Protein AF-A0A368FVT2-F1 (afdb_monomer_lite)

Structure (mmCIF, N/CA/C/O backbone):
data_AF-A0A368FVT2-F1
#
_entry.id   AF-A0A368FVT2-F1
#
loop_
_atom_site.group_PDB
_atom_site.id
_atom_site.type_symbol
_atom_site.label_atom_id
_atom_site.label_alt_id
_atom_site.label_comp_id
_atom_site.label_asym_id
_atom_site.label_entity_id
_atom_site.label_seq_id
_atom_site.pdbx_PDB_ins_code
_atom_site.Cartn_x
_atom_site.Cartn_y
_atom_site.Cartn_z
_atom_site.occupancy
_atom_site.B_iso_or_equiv
_atom_site.auth_seq_id
_atom_site.auth_comp_id
_atom_site.auth_asym_id
_atom_site.auth_atom_id
_atom_site.pdbx_PDB_model_num
ATOM 1 N N . MET A 1 1 ? -1.737 38.822 -9.258 1.00 56.78 1 MET A N 1
ATOM 2 C CA . MET A 1 1 ? -0.993 37.542 -9.355 1.00 56.78 1 MET A CA 1
ATOM 3 C C . MET A 1 1 ? -1.998 36.409 -9.522 1.00 56.78 1 MET A C 1
ATOM 5 O O . MET A 1 1 ? -2.875 36.294 -8.681 1.00 56.78 1 MET A O 1
ATOM 9 N N . ALA A 1 2 ? -1.895 35.609 -10.587 1.00 68.38 2 ALA A N 1
ATOM 10 C CA . ALA A 1 2 ? -2.779 34.458 -10.813 1.00 68.38 2 ALA A CA 1
ATOM 11 C C . ALA A 1 2 ? -2.587 33.369 -9.737 1.00 68.38 2 ALA A C 1
ATOM 13 O O . ALA A 1 2 ? -1.460 33.171 -9.255 1.00 68.38 2 ALA A O 1
ATOM 14 N N . ARG A 1 3 ? -3.665 32.660 -9.368 1.00 77.19 3 ARG A N 1
ATOM 15 C CA . ARG A 1 3 ? -3.624 31.561 -8.379 1.00 77.19 3 ARG A CA 1
ATOM 16 C C . ARG A 1 3 ? -2.752 30.409 -8.901 1.00 77.19 3 ARG A C 1
ATOM 18 O O . ARG A 1 3 ? -2.628 30.205 -10.105 1.00 77.19 3 ARG A O 1
ATOM 25 N N . ASN A 1 4 ? -2.152 29.622 -8.002 1.00 80.19 4 ASN A N 1
ATOM 26 C CA . ASN A 1 4 ? -1.239 28.524 -8.376 1.00 80.19 4 ASN A CA 1
ATOM 27 C C . ASN A 1 4 ? -1.881 27.520 -9.361 1.00 80.19 4 ASN A C 1
ATOM 29 O O . ASN A 1 4 ? -1.232 27.054 -10.295 1.00 80.19 4 ASN A O 1
ATOM 33 N N . ALA A 1 5 ? -3.185 27.265 -9.211 1.00 78.12 5 ALA A N 1
ATOM 34 C CA . ALA A 1 5 ? -3.957 26.428 -10.128 1.00 78.12 5 ALA A CA 1
ATOM 35 C C . ALA A 1 5 ? -4.007 26.992 -11.563 1.00 78.12 5 ALA A C 1
ATOM 37 O O . ALA A 1 5 ? -3.858 26.243 -12.523 1.00 78.12 5 ALA A O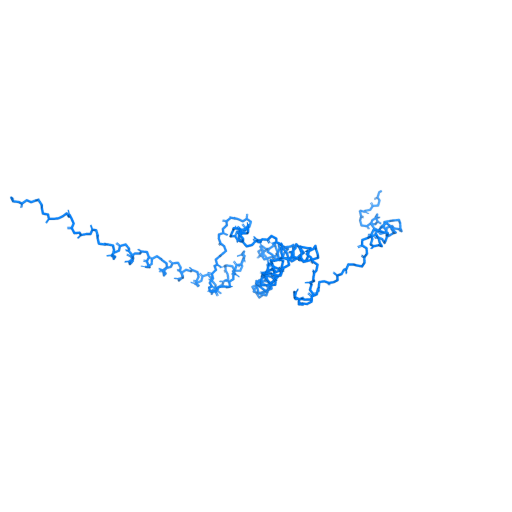 1
ATOM 38 N N . GLU A 1 6 ? -4.139 28.311 -11.724 1.00 78.44 6 GLU A N 1
ATOM 39 C CA . GLU A 1 6 ? -4.174 28.969 -13.037 1.00 78.44 6 GLU A CA 1
ATOM 40 C C . GLU A 1 6 ? -2.794 28.954 -13.700 1.00 78.44 6 GLU A C 1
ATOM 42 O O . GLU A 1 6 ? -2.675 28.644 -14.884 1.00 78.44 6 GLU A O 1
ATOM 47 N N . LYS A 1 7 ? -1.726 29.185 -12.920 1.00 81.81 7 LYS A N 1
ATOM 48 C CA . LYS A 1 7 ? -0.338 29.062 -13.399 1.00 81.81 7 LYS A CA 1
ATOM 49 C C . LYS A 1 7 ? -0.040 27.646 -13.904 1.00 81.81 7 LYS A C 1
ATOM 51 O O . LYS A 1 7 ? 0.605 27.488 -14.941 1.00 81.81 7 LYS A O 1
ATOM 56 N N . ALA A 1 8 ? -0.567 26.631 -13.220 1.00 76.31 8 ALA A N 1
ATOM 57 C CA . ALA A 1 8 ? -0.446 25.227 -13.603 1.00 76.31 8 ALA A CA 1
ATOM 58 C C . ALA A 1 8 ? -1.259 24.841 -14.858 1.00 76.31 8 ALA A C 1
ATOM 60 O O . ALA A 1 8 ? -0.973 23.804 -15.456 1.00 76.31 8 ALA A O 1
ATOM 61 N N . MET A 1 9 ? -2.241 25.655 -15.266 1.00 77.75 9 MET A N 1
ATOM 62 C CA . MET A 1 9 ? -3.045 25.455 -16.482 1.00 77.75 9 MET A CA 1
ATOM 63 C C . MET A 1 9 ? -2.569 26.280 -17.683 1.00 77.75 9 MET A C 1
ATOM 65 O O . MET A 1 9 ? -3.147 26.190 -18.766 1.00 77.75 9 MET A O 1
ATOM 69 N N . THR A 1 10 ? -1.501 27.065 -17.539 1.00 89.44 10 THR A N 1
ATOM 70 C CA . THR A 1 10 ? -0.925 27.803 -18.669 1.00 89.44 10 THR A CA 1
ATOM 71 C C . THR A 1 10 ? -0.446 26.856 -19.774 1.00 89.44 10 THR A C 1
ATOM 73 O O . THR A 1 10 ? -0.038 25.720 -19.518 1.00 89.44 10 THR A O 1
ATOM 76 N N . ALA A 1 11 ? -0.484 27.321 -21.027 1.00 87.25 11 ALA A N 1
ATOM 77 C CA . ALA A 1 11 ? -0.017 26.547 -22.182 1.00 87.25 11 ALA A CA 1
ATOM 78 C C . ALA A 1 11 ? 1.434 26.064 -22.005 1.00 87.25 11 ALA A C 1
ATOM 80 O O . ALA A 1 11 ? 1.743 24.913 -22.294 1.00 87.25 11 ALA A O 1
ATOM 81 N N . LEU A 1 12 ? 2.292 26.908 -21.427 1.00 85.75 12 LEU A N 1
ATOM 82 C CA . LEU A 1 12 ? 3.691 26.592 -21.157 1.00 85.75 12 LEU A CA 1
ATOM 83 C C . LEU A 1 12 ? 3.859 25.520 -20.066 1.00 85.75 12 LEU A C 1
ATOM 85 O O . LEU A 1 12 ? 4.684 24.622 -20.218 1.00 85.75 12 LEU A O 1
ATOM 89 N N . ALA A 1 13 ? 3.061 25.561 -18.993 1.00 86.19 13 ALA A N 1
ATOM 90 C CA . ALA A 1 13 ? 3.077 24.515 -17.967 1.00 86.19 13 ALA A CA 1
ATOM 91 C C . ALA A 1 13 ? 2.591 23.164 -18.518 1.00 86.19 13 ALA A C 1
ATOM 93 O O . ALA A 1 13 ? 3.177 22.128 -18.207 1.00 86.19 13 ALA A O 1
ATOM 94 N N . ARG A 1 14 ? 1.558 23.176 -19.372 1.00 85.75 14 ARG A N 1
ATOM 95 C CA . ARG A 1 14 ? 1.081 21.975 -20.072 1.00 85.75 14 ARG A CA 1
ATOM 96 C C . ARG A 1 14 ? 2.138 21.419 -21.026 1.00 85.75 14 ARG A C 1
ATOM 98 O O . ARG A 1 14 ? 2.402 20.227 -20.976 1.00 85.75 14 ARG A O 1
ATOM 105 N N . TRP A 1 15 ? 2.792 22.273 -21.812 1.00 86.81 15 TRP A N 1
ATOM 106 C CA . TRP A 1 15 ? 3.855 21.868 -22.735 1.00 86.81 15 TRP A CA 1
ATOM 107 C C . TRP A 1 15 ? 5.065 21.256 -22.017 1.00 86.81 15 TRP A C 1
ATOM 109 O O . TRP A 1 15 ? 5.550 20.209 -22.433 1.00 86.81 15 TRP A O 1
ATOM 119 N N . ARG A 1 16 ? 5.507 21.844 -20.894 1.00 86.19 16 ARG A N 1
ATOM 120 C CA . ARG A 1 16 ? 6.589 21.266 -20.075 1.00 86.19 16 ARG A CA 1
ATOM 121 C C . ARG A 1 16 ? 6.241 19.876 -19.544 1.00 86.19 16 ARG A C 1
ATOM 123 O O . ARG A 1 16 ? 7.078 18.989 -19.627 1.00 86.19 16 ARG A O 1
ATOM 130 N N . ARG A 1 17 ? 5.014 19.670 -19.046 1.00 82.56 17 ARG A N 1
ATOM 131 C CA . ARG A 1 17 ? 4.555 18.339 -18.605 1.00 82.56 17 ARG A CA 1
ATOM 132 C C . ARG A 1 17 ? 4.561 17.332 -19.749 1.00 82.56 17 ARG A C 1
ATOM 134 O O . ARG A 1 17 ? 5.044 16.228 -19.563 1.00 82.56 17 ARG A O 1
ATOM 141 N N . LEU A 1 18 ? 4.078 17.741 -20.920 1.00 83.00 18 LEU A N 1
ATOM 142 C CA . LEU A 1 18 ? 4.038 16.900 -22.116 1.00 83.00 18 LEU A CA 1
ATOM 143 C C . LEU A 1 18 ? 5.452 16.494 -22.563 1.00 83.00 18 LEU A C 1
ATOM 145 O O . LEU A 1 18 ? 5.674 15.336 -22.894 1.00 83.00 18 LEU A O 1
ATOM 149 N N . LYS A 1 19 ? 6.422 17.416 -22.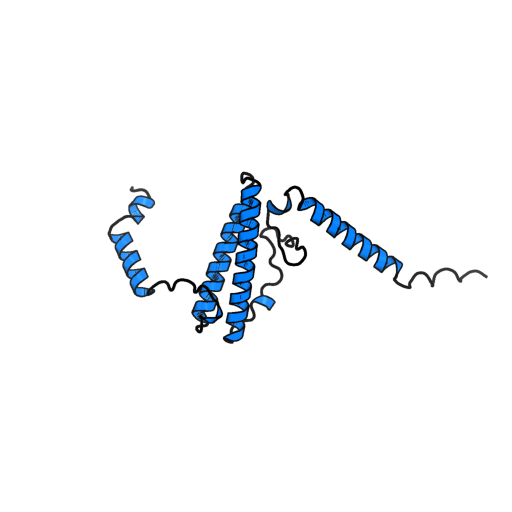494 1.00 83.00 19 LYS A N 1
ATOM 150 C CA . LYS A 1 19 ? 7.840 17.123 -22.757 1.00 83.00 19 LYS A CA 1
ATOM 151 C C . LYS A 1 19 ? 8.468 16.202 -21.714 1.00 83.00 19 LYS A C 1
ATOM 153 O O . LYS A 1 19 ? 9.176 15.277 -22.085 1.00 83.00 19 LYS A O 1
ATOM 158 N N . GLU A 1 20 ? 8.185 16.417 -20.430 1.00 80.50 20 GLU A N 1
ATOM 159 C CA . GLU A 1 20 ? 8.644 15.511 -19.370 1.00 80.50 20 GLU A CA 1
ATOM 160 C C . GLU A 1 20 ? 8.039 14.106 -19.496 1.00 80.50 20 GLU A C 1
ATOM 162 O O . GLU A 1 20 ? 8.695 13.125 -19.157 1.00 80.50 20 GLU A O 1
ATOM 167 N N . GLU A 1 21 ? 6.785 13.994 -19.936 1.00 75.81 21 GLU A N 1
ATOM 168 C CA . GLU A 1 21 ? 6.126 12.710 -20.197 1.00 75.81 21 GLU A CA 1
ATOM 169 C C . GLU A 1 21 ? 6.718 12.014 -21.427 1.00 75.81 21 GLU A C 1
ATOM 171 O O . GLU A 1 21 ? 6.933 10.806 -21.394 1.00 75.81 21 GLU A O 1
ATOM 176 N N . GLU A 1 22 ? 7.041 12.770 -22.478 1.00 75.50 22 GLU A N 1
ATOM 177 C CA . GLU A 1 22 ? 7.730 12.261 -23.667 1.00 75.50 22 GLU A CA 1
ATOM 178 C C . GLU A 1 22 ? 9.133 11.732 -23.322 1.00 75.50 22 GLU A C 1
ATOM 180 O O . GLU A 1 22 ? 9.504 10.642 -23.750 1.00 75.50 22 GLU A O 1
ATOM 185 N N . GLU A 1 23 ? 9.884 12.452 -22.482 1.00 71.69 23 GLU A N 1
ATOM 186 C CA . GLU A 1 23 ? 11.229 12.062 -22.038 1.00 71.69 23 GLU A CA 1
ATOM 187 C C . GLU A 1 23 ? 11.214 10.865 -21.070 1.00 71.69 23 GLU A C 1
ATOM 189 O O . GLU A 1 23 ? 12.082 9.995 -21.133 1.00 71.69 23 GLU A O 1
ATOM 194 N N . LYS A 1 24 ? 10.205 10.775 -20.193 1.00 64.94 24 LYS A N 1
ATOM 195 C CA . LYS A 1 24 ? 10.020 9.627 -19.283 1.00 64.94 24 LYS A CA 1
ATOM 196 C C . LYS A 1 24 ? 9.495 8.373 -19.990 1.00 64.94 24 LYS A C 1
ATOM 198 O O . LYS A 1 24 ? 9.537 7.296 -19.394 1.00 64.94 24 LYS A O 1
ATOM 203 N N . GLY A 1 25 ? 9.012 8.500 -21.226 1.00 61.50 25 GLY A N 1
ATOM 204 C CA . GLY A 1 25 ? 8.339 7.431 -21.954 1.00 61.50 25 GLY A CA 1
ATOM 205 C C . GLY A 1 25 ? 6.948 7.103 -21.387 1.00 61.50 25 GLY A C 1
ATOM 206 O O . GLY A 1 25 ? 6.525 7.655 -20.365 1.00 61.50 25 GLY A O 1
ATOM 207 N N . PRO A 1 26 ? 6.196 6.191 -22.035 1.00 63.06 26 PRO A N 1
ATOM 208 C CA . PRO A 1 26 ? 4.878 5.801 -21.557 1.00 63.06 26 PRO A CA 1
ATOM 209 C C . PRO A 1 26 ? 4.992 5.269 -20.127 1.00 63.06 26 PRO A C 1
ATOM 211 O O . PRO A 1 26 ? 5.758 4.344 -19.854 1.00 63.06 26 PRO A O 1
ATOM 214 N N . ILE A 1 27 ? 4.216 5.844 -19.200 1.00 61.12 27 ILE A N 1
ATOM 215 C CA . ILE A 1 27 ? 4.065 5.291 -17.853 1.00 61.12 27 ILE A CA 1
ATOM 216 C C . ILE A 1 27 ? 3.494 3.886 -18.020 1.00 61.12 27 ILE A C 1
ATOM 218 O O . ILE A 1 27 ? 2.292 3.709 -18.214 1.00 61.12 27 ILE A O 1
ATOM 222 N N . ALA A 1 28 ? 4.376 2.887 -17.975 1.00 65.00 28 ALA A N 1
ATOM 223 C CA . ALA A 1 28 ? 3.981 1.495 -18.014 1.00 65.00 28 ALA A CA 1
ATOM 224 C C . ALA A 1 28 ? 2.998 1.270 -16.865 1.00 65.00 28 ALA A C 1
ATOM 226 O O . ALA A 1 28 ? 3.337 1.417 -15.686 1.00 65.00 28 ALA A O 1
ATOM 227 N N . LYS A 1 29 ? 1.742 0.994 -17.220 1.00 71.25 29 LYS A N 1
ATOM 228 C CA . LYS A 1 29 ? 0.714 0.648 -16.246 1.00 71.25 29 LYS A CA 1
ATOM 229 C C . LYS A 1 29 ? 1.191 -0.595 -15.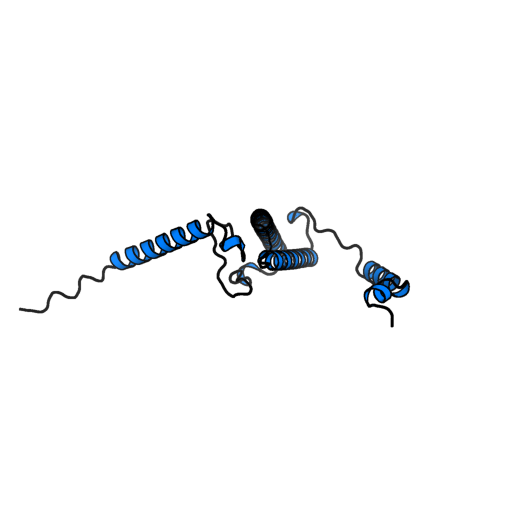506 1.00 71.25 29 LYS A C 1
ATOM 231 O O . LYS A 1 29 ? 1.665 -1.537 -16.139 1.00 71.25 29 LYS A O 1
ATOM 236 N N . ARG A 1 30 ? 1.048 -0.600 -14.177 1.00 77.75 30 ARG A N 1
ATOM 237 C CA . ARG A 1 30 ? 1.375 -1.769 -13.357 1.00 77.75 30 ARG A CA 1
ATOM 238 C C . ARG A 1 30 ? 0.671 -3.007 -13.936 1.00 77.75 30 ARG A C 1
ATOM 240 O O . ARG A 1 30 ? -0.560 -2.973 -14.046 1.00 77.75 30 ARG A O 1
ATOM 247 N N . PRO A 1 31 ? 1.413 -4.070 -14.296 1.00 81.19 31 PRO A N 1
ATOM 248 C CA . PRO A 1 31 ? 0.819 -5.338 -14.697 1.00 81.19 31 PRO A CA 1
ATOM 249 C C . PRO A 1 31 ? -0.099 -5.880 -13.598 1.00 81.19 31 PRO A C 1
ATOM 251 O O . PRO A 1 31 ? 0.139 -5.634 -12.413 1.00 81.19 31 PRO A O 1
ATOM 254 N N . HIS A 1 32 ? -1.153 -6.601 -13.983 1.00 78.19 32 HIS A N 1
ATOM 255 C CA . HIS A 1 32 ? -2.053 -7.222 -13.007 1.00 78.19 32 HIS A CA 1
ATOM 256 C C . HIS A 1 32 ? -1.320 -8.292 -12.188 1.00 78.19 32 HIS A C 1
ATOM 258 O O . HIS A 1 32 ? -1.411 -8.297 -10.961 1.00 78.19 32 HIS A O 1
ATOM 264 N N . ASP A 1 33 ? -0.518 -9.107 -12.876 1.00 84.12 33 ASP A N 1
ATOM 265 C CA . ASP A 1 33 ? 0.268 -10.183 -12.284 1.00 84.12 33 ASP A CA 1
ATOM 266 C C . ASP A 1 33 ? 1.743 -9.804 -12.167 1.00 84.12 33 ASP A C 1
ATOM 268 O O . ASP A 1 33 ? 2.345 -9.226 -13.076 1.00 84.12 33 ASP A O 1
ATOM 272 N N . THR A 1 34 ? 2.352 -10.178 -11.044 1.00 86.00 34 THR A N 1
ATOM 273 C CA . THR A 1 34 ? 3.765 -9.895 -10.758 1.00 86.00 34 THR A CA 1
ATOM 274 C C . THR A 1 34 ? 4.709 -10.681 -11.668 1.00 86.00 34 THR A C 1
ATOM 276 O O . THR A 1 34 ? 5.773 -10.178 -12.031 1.00 86.00 34 THR A O 1
ATOM 279 N N . SER A 1 35 ? 4.313 -11.886 -12.086 1.00 85.31 35 SER A N 1
ATOM 280 C CA . SER A 1 35 ? 5.117 -12.791 -12.918 1.00 85.31 35 SER A CA 1
ATOM 281 C C . SER A 1 35 ? 5.428 -12.237 -14.310 1.00 85.31 35 SER A C 1
ATOM 283 O O . SER A 1 35 ? 6.449 -12.602 -14.888 1.00 85.31 35 SER A O 1
ATOM 285 N N . LEU A 1 36 ? 4.592 -11.330 -14.826 1.00 86.44 36 LEU A N 1
ATOM 286 C CA . LEU A 1 36 ? 4.773 -10.691 -16.135 1.00 86.44 36 LEU A CA 1
ATOM 287 C C . LEU A 1 36 ? 5.913 -9.660 -16.146 1.00 86.44 36 LEU A C 1
ATOM 289 O O . LEU A 1 36 ? 6.345 -9.218 -17.207 1.00 86.44 36 LEU A O 1
ATOM 293 N N . CYS A 1 37 ? 6.396 -9.243 -14.974 1.00 85.62 37 CYS A N 1
ATOM 294 C CA . CYS A 1 37 ? 7.505 -8.308 -14.878 1.00 85.62 37 CYS A CA 1
ATOM 295 C C . CYS A 1 37 ? 8.837 -9.065 -14.864 1.00 85.62 37 CYS A C 1
ATOM 297 O O . CYS A 1 37 ? 9.083 -9.883 -13.974 1.00 85.62 37 CYS A O 1
ATOM 299 N N . HIS A 1 38 ? 9.703 -8.775 -15.834 1.00 85.62 38 HIS A N 1
ATOM 300 C CA . HIS A 1 38 ? 11.050 -9.353 -15.940 1.00 85.62 38 HIS A CA 1
ATOM 301 C C . HIS A 1 38 ? 12.163 -8.347 -15.618 1.00 85.62 38 HIS A C 1
ATOM 303 O O . HIS A 1 38 ? 13.315 -8.739 -15.466 1.00 85.62 38 HIS A O 1
ATOM 309 N N . ASN A 1 39 ? 11.826 -7.061 -15.494 1.00 89.38 39 ASN A N 1
ATOM 310 C CA . ASN A 1 39 ? 12.780 -6.003 -15.192 1.00 89.38 39 ASN A CA 1
ATOM 311 C C . ASN A 1 39 ? 12.780 -5.680 -13.691 1.00 89.38 39 ASN A C 1
ATOM 313 O O . ASN A 1 39 ? 11.738 -5.379 -13.102 1.00 89.38 39 ASN A O 1
ATOM 317 N N . LEU A 1 40 ? 13.965 -5.695 -13.079 1.00 89.06 40 LEU A N 1
ATOM 318 C CA . LEU A 1 40 ? 14.152 -5.376 -11.665 1.00 89.06 40 LEU A CA 1
ATOM 319 C C . LEU A 1 40 ? 13.718 -3.935 -11.347 1.00 89.06 40 LEU A C 1
ATOM 321 O O . LEU A 1 40 ? 12.992 -3.704 -10.379 1.00 89.06 40 LEU A O 1
ATOM 325 N N . ALA A 1 41 ? 14.122 -2.972 -12.182 1.00 88.50 41 ALA A N 1
ATOM 326 C CA . ALA A 1 41 ? 13.871 -1.551 -11.941 1.00 88.50 41 ALA A CA 1
ATOM 327 C C . ALA A 1 41 ? 12.366 -1.224 -11.921 1.00 88.50 41 ALA A C 1
ATOM 329 O O . ALA A 1 41 ? 11.892 -0.456 -11.076 1.00 88.50 41 ALA A O 1
ATOM 330 N N . ASP A 1 42 ? 11.602 -1.862 -12.809 1.00 88.06 42 ASP A N 1
ATOM 331 C CA . ASP A 1 42 ? 10.149 -1.711 -12.871 1.00 88.06 42 ASP A CA 1
ATOM 332 C C . ASP A 1 42 ? 9.466 -2.378 -11.674 1.00 88.06 42 ASP A C 1
ATOM 334 O O . ASP A 1 42 ? 8.579 -1.783 -11.059 1.00 88.06 42 ASP A O 1
ATOM 338 N N . ALA A 1 43 ? 9.919 -3.569 -11.266 1.00 89.62 43 ALA A N 1
ATOM 339 C CA . ALA A 1 43 ? 9.397 -4.244 -10.079 1.00 89.62 43 ALA A CA 1
ATOM 340 C C . ALA A 1 43 ? 9.587 -3.398 -8.802 1.00 89.62 43 ALA A C 1
ATOM 342 O O . ALA A 1 43 ? 8.646 -3.220 -8.020 1.00 89.62 43 ALA A O 1
ATOM 343 N N . GLU A 1 44 ? 10.764 -2.794 -8.613 1.00 89.50 44 GLU A N 1
ATOM 344 C CA . GLU A 1 44 ? 11.029 -1.880 -7.494 1.00 89.50 44 GLU A CA 1
ATOM 345 C C . GLU A 1 44 ? 10.191 -0.596 -7.569 1.00 89.50 44 GLU A C 1
ATOM 347 O O . GLU A 1 44 ? 9.703 -0.091 -6.548 1.00 89.50 44 GLU A O 1
ATOM 352 N N . ARG A 1 45 ? 9.988 -0.054 -8.776 1.00 89.00 45 ARG A N 1
ATOM 353 C CA . ARG A 1 45 ? 9.094 1.086 -9.001 1.00 89.00 45 ARG A CA 1
ATOM 354 C C . ARG A 1 45 ? 7.662 0.751 -8.582 1.00 89.00 45 ARG A C 1
ATOM 356 O O . ARG A 1 45 ? 7.102 1.495 -7.773 1.00 89.00 45 ARG A O 1
ATOM 363 N N . PHE A 1 46 ? 7.094 -0.360 -9.049 1.00 89.94 46 PHE A N 1
ATOM 364 C CA . PHE A 1 46 ? 5.730 -0.767 -8.696 1.00 89.94 46 PHE A CA 1
ATOM 365 C C . PHE A 1 46 ? 5.578 -1.026 -7.197 1.00 89.94 46 PHE A C 1
ATOM 367 O O . PHE A 1 46 ? 4.592 -0.597 -6.594 1.00 89.94 46 PHE A O 1
ATOM 374 N N . ARG A 1 47 ? 6.586 -1.628 -6.558 1.00 90.62 47 ARG A N 1
ATOM 375 C CA . ARG A 1 47 ? 6.619 -1.809 -5.102 1.00 90.62 47 ARG A CA 1
ATOM 376 C C . ARG A 1 47 ? 6.567 -0.472 -4.353 1.00 90.62 47 ARG A C 1
ATOM 378 O O . ARG A 1 47 ? 5.818 -0.342 -3.383 1.00 90.62 47 ARG A O 1
ATOM 385 N N . ARG A 1 48 ? 7.312 0.545 -4.807 1.00 89.12 48 ARG A N 1
ATOM 386 C CA . ARG A 1 48 ? 7.267 1.904 -4.225 1.00 89.12 48 ARG A CA 1
ATOM 387 C C . ARG A 1 48 ? 5.919 2.587 -4.436 1.00 89.12 48 ARG A C 1
ATOM 389 O O . ARG A 1 48 ? 5.445 3.275 -3.536 1.00 89.12 48 ARG A O 1
ATOM 396 N N . GLU A 1 49 ? 5.303 2.421 -5.600 1.00 90.12 49 GLU A N 1
ATOM 397 C CA . GLU A 1 49 ? 3.971 2.967 -5.867 1.00 90.12 49 GLU A CA 1
ATOM 398 C C . GLU A 1 49 ? 2.911 2.342 -4.947 1.00 90.12 49 GLU A C 1
ATOM 400 O O . GLU A 1 49 ? 2.160 3.078 -4.309 1.00 90.12 49 GLU A O 1
ATOM 405 N N . ILE A 1 50 ? 2.924 1.014 -4.773 1.00 90.50 50 ILE A N 1
ATOM 406 C CA . ILE A 1 50 ? 2.036 0.315 -3.830 1.00 90.50 50 ILE A CA 1
ATOM 407 C C . ILE A 1 50 ? 2.236 0.829 -2.404 1.00 90.50 50 ILE A C 1
ATOM 409 O O . ILE A 1 50 ? 1.265 1.113 -1.708 1.00 90.50 50 ILE A O 1
ATOM 413 N N . ALA A 1 51 ? 3.486 0.995 -1.964 1.00 89.62 51 ALA A N 1
ATOM 414 C CA . ALA A 1 51 ? 3.774 1.520 -0.632 1.00 89.62 51 ALA A CA 1
ATOM 415 C C . ALA A 1 51 ? 3.203 2.938 -0.430 1.00 89.62 51 ALA A C 1
ATOM 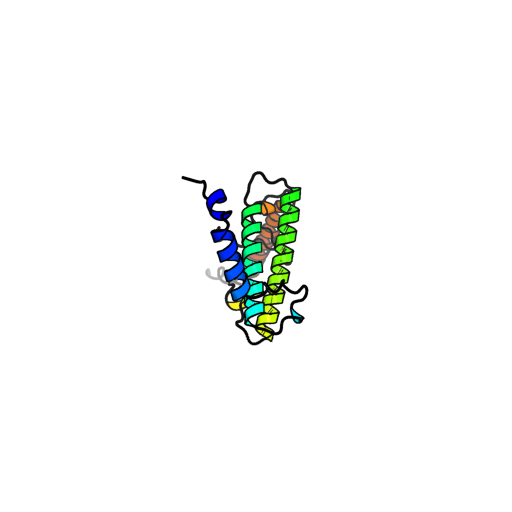417 O O . ALA A 1 51 ? 2.653 3.240 0.629 1.00 89.62 51 ALA A O 1
ATOM 418 N N . LYS A 1 52 ? 3.267 3.797 -1.458 1.00 90.12 52 LYS A N 1
ATOM 419 C CA . LYS A 1 52 ? 2.647 5.133 -1.428 1.00 90.12 52 LYS A CA 1
ATOM 420 C C . LYS A 1 52 ? 1.121 5.056 -1.368 1.00 90.12 52 LYS A C 1
ATOM 422 O O . LYS A 1 52 ? 0.507 5.838 -0.647 1.00 90.12 52 LYS A O 1
ATOM 427 N N . GLU A 1 53 ? 0.504 4.143 -2.115 1.00 90.75 53 GLU A N 1
ATOM 428 C CA . GLU A 1 53 ? -0.947 3.916 -2.074 1.00 90.75 53 GLU A CA 1
ATOM 429 C C . GLU A 1 53 ? -1.403 3.427 -0.691 1.00 90.75 53 GLU A C 1
ATOM 431 O O . GLU A 1 53 ? -2.367 3.964 -0.147 1.00 90.75 53 GLU A O 1
ATOM 436 N N . ILE A 1 54 ? -0.670 2.487 -0.082 1.00 90.00 54 ILE A N 1
ATOM 437 C CA . ILE A 1 54 ? -0.911 2.017 1.291 1.00 90.00 54 ILE A CA 1
ATOM 438 C C . ILE A 1 54 ? -0.829 3.190 2.274 1.00 90.00 54 ILE A C 1
ATOM 440 O O . ILE A 1 54 ? -1.766 3.412 3.036 1.00 90.00 54 ILE A O 1
ATOM 444 N N . ALA A 1 55 ? 0.240 3.991 2.219 1.00 89.12 55 ALA A N 1
ATOM 445 C CA . ALA A 1 55 ? 0.421 5.131 3.119 1.00 89.12 55 ALA A CA 1
ATOM 446 C C . ALA A 1 55 ? -0.720 6.161 3.014 1.00 89.12 55 ALA A C 1
ATOM 448 O O . ALA A 1 55 ? -1.154 6.706 4.029 1.00 89.12 55 ALA A O 1
ATOM 449 N N . LYS A 1 56 ? -1.241 6.403 1.801 1.00 91.12 56 LYS A N 1
ATOM 450 C CA . LYS A 1 56 ? -2.411 7.270 1.590 1.00 91.12 56 LYS A CA 1
ATOM 451 C C . LYS A 1 56 ? -3.667 6.693 2.243 1.00 91.12 56 LYS A C 1
ATOM 453 O O . LYS A 1 56 ? -4.387 7.434 2.899 1.00 91.12 56 LYS A O 1
ATOM 458 N N . LYS A 1 57 ? -3.924 5.390 2.094 1.00 90.31 57 LYS A N 1
ATOM 459 C CA . LYS A 1 57 ? -5.099 4.741 2.701 1.00 90.31 57 LYS A CA 1
ATOM 460 C C . LYS A 1 57 ? -5.013 4.683 4.225 1.00 90.31 57 LYS A C 1
ATOM 462 O O . LYS A 1 57 ? -6.013 4.939 4.881 1.00 90.31 57 LYS A O 1
ATOM 467 N N . ILE A 1 58 ? -3.827 4.446 4.786 1.00 87.75 58 ILE A N 1
ATOM 468 C CA . ILE A 1 58 ? -3.610 4.514 6.241 1.00 87.75 58 ILE A CA 1
ATOM 469 C C . ILE A 1 58 ? -3.955 5.914 6.762 1.00 87.75 58 ILE A C 1
ATOM 471 O O . ILE A 1 58 ? -4.714 6.039 7.718 1.00 87.75 58 ILE A O 1
ATOM 475 N N . ALA A 1 59 ? -3.476 6.966 6.090 1.00 88.75 59 ALA A N 1
ATOM 476 C CA . ALA A 1 59 ? -3.818 8.340 6.457 1.00 88.75 59 ALA A CA 1
ATOM 477 C C . ALA A 1 59 ? -5.329 8.625 6.347 1.00 88.75 59 ALA A C 1
ATOM 479 O O . ALA A 1 59 ? -5.858 9.423 7.112 1.00 88.75 59 ALA A O 1
ATOM 480 N N . LEU A 1 60 ? -6.038 7.965 5.422 1.00 89.25 60 LEU A N 1
ATOM 481 C CA . LEU A 1 60 ? -7.492 8.087 5.307 1.00 89.25 60 LEU A CA 1
ATOM 482 C C . LEU A 1 60 ? -8.239 7.417 6.468 1.00 89.25 60 LEU A C 1
ATOM 484 O O . LEU A 1 60 ? -9.204 8.002 6.956 1.00 89.25 60 LEU A O 1
ATOM 488 N N . ILE A 1 61 ? -7.796 6.237 6.919 1.00 87.88 61 ILE A N 1
ATOM 489 C CA . ILE A 1 61 ? -8.408 5.512 8.048 1.00 87.88 61 ILE A CA 1
ATOM 490 C C . ILE A 1 61 ? -8.224 6.257 9.374 1.00 87.88 61 ILE A C 1
ATOM 492 O O . ILE A 1 61 ? -9.077 6.167 10.249 1.00 87.88 61 ILE A O 1
ATOM 496 N N . GLN A 1 62 ? -7.137 7.014 9.529 1.00 83.81 62 GLN A N 1
ATOM 497 C CA . GLN A 1 62 ? -6.895 7.816 10.733 1.00 83.81 62 GLN A CA 1
ATOM 498 C C . GLN A 1 62 ? -7.880 8.991 10.904 1.00 83.81 62 GLN A C 1
ATOM 500 O O . GLN A 1 62 ? -7.886 9.619 11.959 1.00 83.81 62 GLN A O 1
ATOM 505 N N . ASN A 1 63 ? -8.719 9.304 9.908 1.00 85.50 63 ASN A N 1
ATOM 506 C CA . ASN A 1 63 ? -9.698 10.383 10.027 1.00 85.50 63 ASN A CA 1
ATOM 507 C C . ASN A 1 63 ? -10.890 9.953 10.908 1.00 85.50 63 ASN A C 1
ATOM 509 O O . ASN A 1 63 ? -11.623 9.042 10.523 1.00 85.50 63 ASN A O 1
ATOM 513 N N . PRO A 1 64 ? -11.167 10.644 12.031 1.00 73.94 64 PRO A N 1
ATOM 514 C CA . PRO A 1 64 ? -12.192 10.234 12.999 1.00 73.94 64 PRO A CA 1
ATOM 515 C C . PRO A 1 64 ? -13.636 10.420 12.505 1.00 73.94 64 PRO A C 1
ATOM 517 O O . PRO A 1 64 ? -14.564 9.894 13.105 1.00 73.94 64 PRO A O 1
ATOM 520 N N . GLY A 1 65 ? -13.845 11.175 11.421 1.00 82.56 65 GLY A N 1
ATOM 521 C CA . GLY A 1 65 ? -15.169 11.430 10.839 1.00 82.56 65 GLY A CA 1
ATOM 522 C C . GLY A 1 65 ? -15.610 10.410 9.786 1.00 82.56 65 GLY A C 1
ATOM 523 O O . GLY A 1 65 ? -16.604 10.638 9.098 1.00 82.56 65 GLY A O 1
ATOM 524 N N . LEU A 1 66 ? -14.854 9.329 9.589 1.00 85.00 66 LEU A N 1
ATOM 525 C CA . LEU A 1 66 ? -15.178 8.317 8.593 1.00 85.00 66 LEU A CA 1
ATOM 526 C C . LEU A 1 66 ? -16.176 7.301 9.169 1.00 85.00 66 LEU A C 1
ATOM 528 O O . LEU A 1 66 ? -15.985 6.792 10.268 1.00 85.00 66 LEU A O 1
ATOM 532 N N . GLY A 1 67 ? -17.245 6.996 8.431 1.00 88.44 67 GLY A N 1
ATOM 533 C CA . GLY A 1 67 ? -18.242 6.017 8.876 1.00 88.44 67 GLY A CA 1
ATOM 534 C C . GLY A 1 67 ? -17.668 4.599 8.995 1.00 88.44 67 GLY A C 1
ATOM 535 O O . GLY A 1 67 ? -16.777 4.218 8.234 1.00 88.44 67 GLY A O 1
ATOM 536 N N . GLU A 1 68 ? -18.225 3.796 9.904 1.00 87.12 68 GLU A N 1
ATOM 537 C CA . GLU A 1 68 ? -17.760 2.433 10.208 1.00 87.12 68 GLU A CA 1
ATOM 538 C C . GLU A 1 68 ? -17.623 1.541 8.963 1.00 87.12 68 GLU A C 1
ATOM 540 O O . GLU A 1 68 ? -16.576 0.927 8.757 1.00 87.12 68 GLU A O 1
ATOM 545 N N . PHE A 1 69 ? -18.642 1.505 8.097 1.00 89.44 69 PHE A N 1
ATOM 546 C CA . PHE A 1 69 ? -18.601 0.713 6.861 1.00 89.44 69 PHE A CA 1
ATOM 547 C C . PHE A 1 69 ? -17.406 1.088 5.982 1.00 89.44 69 PHE A C 1
ATOM 549 O O . PHE A 1 69 ? -16.697 0.224 5.475 1.00 89.44 69 PHE A O 1
ATOM 556 N N . LYS A 1 70 ? -17.119 2.390 5.873 1.00 90.56 70 LYS A N 1
ATOM 557 C CA . LYS A 1 70 ? -16.018 2.878 5.047 1.00 90.56 70 LYS A CA 1
ATOM 558 C C . LYS A 1 70 ? -14.657 2.517 5.635 1.00 90.56 70 LYS A C 1
ATOM 560 O O . LYS A 1 70 ? -13.722 2.250 4.883 1.00 90.56 70 LYS A O 1
ATOM 565 N N . ILE A 1 71 ? -14.543 2.499 6.962 1.00 90.44 71 ILE A N 1
ATOM 566 C CA . ILE A 1 71 ? -13.329 2.061 7.658 1.00 90.44 71 ILE A CA 1
ATOM 567 C C . ILE A 1 71 ? -13.062 0.575 7.378 1.00 90.44 71 ILE A C 1
ATOM 569 O O . ILE A 1 71 ? -11.917 0.217 7.105 1.00 90.44 71 ILE A O 1
ATOM 573 N N . ARG A 1 72 ? -14.101 -0.275 7.380 1.00 89.12 72 ARG A N 1
ATOM 574 C CA . ARG A 1 72 ? -13.981 -1.708 7.050 1.00 89.12 72 ARG A CA 1
ATOM 575 C C . ARG A 1 72 ? -13.488 -1.915 5.616 1.00 89.12 72 ARG A C 1
ATOM 577 O O . ARG A 1 72 ? -12.460 -2.563 5.429 1.00 89.12 72 ARG A O 1
ATOM 584 N N . ASP A 1 73 ? -14.125 -1.261 4.643 1.00 92.12 73 ASP A N 1
ATOM 585 C CA . ASP A 1 73 ? -13.720 -1.330 3.231 1.00 92.12 73 ASP A CA 1
ATOM 586 C C . ASP A 1 73 ? -12.261 -0.894 3.033 1.00 92.12 73 ASP A C 1
ATOM 588 O O . ASP A 1 73 ? -11.475 -1.562 2.360 1.00 92.12 73 ASP A O 1
ATOM 592 N N . LEU A 1 74 ? -11.865 0.227 3.647 1.00 92.00 74 LEU A N 1
ATOM 593 C CA . LEU A 1 74 ? -10.491 0.719 3.554 1.00 92.00 74 LEU A CA 1
ATOM 594 C C . LEU A 1 74 ? -9.491 -0.245 4.195 1.00 92.00 74 LEU A C 1
ATOM 596 O O . LEU A 1 74 ? -8.384 -0.404 3.678 1.00 92.00 74 LEU A O 1
ATOM 600 N N . ASN A 1 75 ? -9.855 -0.894 5.299 1.00 90.75 75 ASN A N 1
ATOM 601 C CA . ASN A 1 75 ? -8.998 -1.870 5.957 1.00 90.75 75 ASN A CA 1
ATOM 602 C C . ASN A 1 75 ? -8.807 -3.125 5.088 1.00 90.75 75 ASN A C 1
ATOM 604 O O . ASN A 1 75 ? -7.679 -3.603 4.938 1.00 90.75 75 ASN A O 1
ATOM 608 N N . ASP A 1 76 ? -9.869 -3.613 4.445 1.00 91.38 76 ASP A N 1
ATOM 609 C CA . ASP A 1 76 ? -9.798 -4.711 3.475 1.00 91.38 76 ASP A CA 1
ATOM 610 C C . ASP A 1 76 ? -8.935 -4.346 2.268 1.00 91.38 76 ASP A C 1
ATOM 612 O O . ASP A 1 76 ? -8.057 -5.109 1.848 1.00 91.38 76 ASP A O 1
ATOM 616 N N . GLU A 1 77 ? -9.121 -3.138 1.743 1.00 92.56 77 GLU A N 1
ATOM 617 C CA . GLU A 1 77 ? -8.309 -2.618 0.657 1.00 92.56 77 GLU A CA 1
ATOM 618 C C . GLU A 1 77 ? -6.824 -2.535 1.035 1.00 92.56 77 GLU A C 1
ATOM 620 O O . GLU A 1 77 ? -5.974 -2.913 0.227 1.00 92.56 77 GLU A O 1
ATOM 625 N N . ILE A 1 78 ? -6.482 -2.066 2.240 1.00 91.00 78 ILE A N 1
ATOM 626 C CA . ILE A 1 78 ? -5.087 -2.021 2.704 1.00 91.00 78 ILE A CA 1
ATOM 627 C C . ILE A 1 78 ? -4.514 -3.433 2.808 1.00 91.00 78 ILE A C 1
ATOM 629 O O . ILE A 1 78 ? -3.427 -3.682 2.283 1.00 91.00 78 ILE A O 1
ATOM 633 N N . ASN A 1 79 ? -5.241 -4.375 3.413 1.00 90.69 79 ASN A N 1
ATOM 634 C CA . ASN A 1 79 ? -4.796 -5.766 3.510 1.00 90.69 79 ASN A CA 1
ATOM 635 C C . ASN A 1 79 ? -4.570 -6.391 2.123 1.00 90.69 79 ASN A C 1
ATOM 637 O O . ASN A 1 79 ? -3.562 -7.070 1.906 1.00 90.69 79 ASN A O 1
ATOM 641 N N . LYS A 1 80 ? -5.443 -6.108 1.146 1.00 92.19 80 LYS A N 1
ATOM 642 C CA . LYS A 1 80 ? -5.254 -6.524 -0.252 1.00 92.19 80 LYS A CA 1
ATOM 643 C C . LYS A 1 80 ? -3.972 -5.935 -0.846 1.00 92.19 80 LYS A C 1
ATOM 645 O O . LYS A 1 80 ? -3.185 -6.668 -1.445 1.00 92.19 80 LYS A O 1
ATOM 650 N N . MET A 1 81 ? -3.720 -4.641 -0.648 1.00 90.75 81 MET A N 1
ATOM 651 C CA . MET A 1 81 ? -2.509 -3.982 -1.154 1.00 90.75 81 MET A CA 1
ATOM 652 C C . MET A 1 81 ? -1.231 -4.518 -0.499 1.00 90.75 81 MET A C 1
ATOM 654 O O . MET A 1 81 ? -0.219 -4.657 -1.182 1.00 90.75 81 MET A O 1
ATOM 658 N N . ILE A 1 82 ? -1.267 -4.871 0.789 1.00 89.19 82 ILE A N 1
ATOM 659 C CA . ILE A 1 82 ? -0.133 -5.492 1.493 1.00 89.19 82 ILE A CA 1
ATOM 660 C C . ILE A 1 82 ? 0.193 -6.865 0.899 1.00 89.19 82 ILE A C 1
ATOM 662 O O . ILE A 1 82 ? 1.364 -7.166 0.665 1.00 89.19 82 ILE A O 1
ATOM 666 N N . ARG A 1 83 ? -0.819 -7.680 0.579 1.00 89.38 83 ARG A N 1
ATOM 667 C CA . ARG A 1 83 ? -0.605 -8.970 -0.102 1.00 89.38 83 ARG A CA 1
ATOM 668 C C . ARG A 1 83 ? 0.033 -8.783 -1.478 1.00 89.38 83 ARG A C 1
ATOM 670 O O . ARG A 1 83 ? 0.987 -9.480 -1.812 1.00 89.38 83 ARG A O 1
ATOM 677 N N . ILE A 1 84 ? -0.439 -7.800 -2.246 1.00 90.75 84 ILE A N 1
ATOM 678 C CA . ILE A 1 84 ? 0.140 -7.470 -3.555 1.00 90.75 84 ILE A CA 1
ATOM 679 C C . ILE A 1 84 ? 1.586 -6.971 -3.393 1.00 90.75 84 ILE A C 1
ATOM 681 O O . ILE A 1 84 ? 2.471 -7.433 -4.109 1.00 90.75 84 ILE A O 1
ATOM 685 N N . LYS A 1 85 ? 1.870 -6.093 -2.418 1.00 90.44 85 LYS A N 1
ATOM 686 C CA . LYS A 1 85 ? 3.237 -5.647 -2.079 1.00 90.44 85 LYS A CA 1
ATOM 687 C C . LYS A 1 85 ? 4.151 -6.833 -1.787 1.00 90.44 85 LYS A C 1
ATOM 689 O O . LYS A 1 85 ? 5.254 -6.883 -2.319 1.00 90.44 85 LYS A O 1
ATOM 694 N N . TYR A 1 86 ? 3.684 -7.792 -0.992 1.00 89.50 86 TYR A N 1
ATOM 695 C CA . TYR A 1 86 ? 4.444 -8.998 -0.681 1.00 89.50 86 TYR A CA 1
ATOM 696 C C . TYR A 1 86 ? 4.739 -9.845 -1.929 1.00 89.50 86 TYR A C 1
ATOM 698 O O . TYR A 1 86 ? 5.858 -10.337 -2.082 1.00 89.50 86 TYR A O 1
ATOM 706 N N . ALA A 1 87 ? 3.7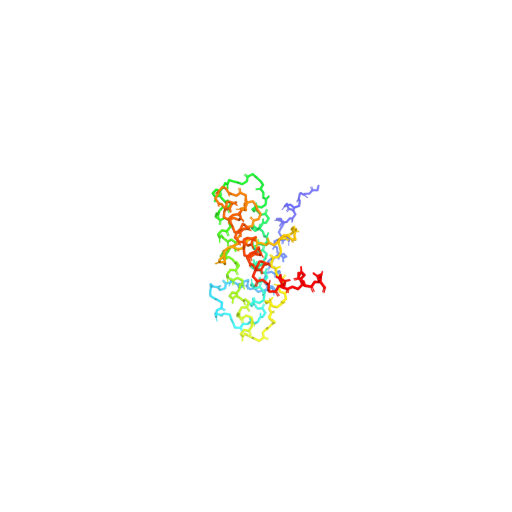76 -9.978 -2.846 1.00 90.81 87 ALA A N 1
ATOM 707 C CA . ALA A 1 87 ? 3.984 -10.665 -4.121 1.00 90.81 87 ALA A CA 1
ATOM 708 C C . ALA A 1 87 ? 5.038 -9.957 -4.992 1.00 90.81 87 ALA A C 1
ATOM 710 O O . ALA A 1 87 ? 5.899 -10.612 -5.577 1.00 90.81 87 ALA A O 1
ATOM 711 N N . TRP A 1 88 ? 5.042 -8.621 -5.026 1.00 91.12 88 TRP A N 1
ATOM 712 C CA . TRP A 1 88 ? 6.102 -7.857 -5.695 1.00 91.12 88 TRP A CA 1
ATOM 713 C C . TRP A 1 88 ? 7.461 -8.024 -5.008 1.00 91.12 88 TRP A C 1
ATOM 715 O O . TRP A 1 88 ? 8.476 -8.140 -5.683 1.00 91.12 88 TRP A O 1
ATOM 725 N N . GLU A 1 89 ? 7.500 -8.099 -3.678 1.00 90.56 89 GLU A N 1
ATOM 726 C CA . GLU A 1 89 ? 8.734 -8.357 -2.927 1.00 90.56 89 GLU A CA 1
ATOM 727 C C . GLU A 1 89 ? 9.261 -9.794 -3.137 1.00 90.56 89 GLU A C 1
ATOM 729 O O . GLU A 1 89 ? 10.475 -9.982 -3.159 1.00 90.56 89 GLU A O 1
ATOM 734 N N . MET A 1 90 ? 8.392 -10.805 -3.334 1.00 90.50 90 MET A N 1
ATOM 735 C CA . MET A 1 90 ? 8.809 -12.137 -3.828 1.00 90.50 90 MET A CA 1
ATOM 736 C C . MET A 1 90 ? 9.440 -12.005 -5.216 1.00 90.50 90 MET A C 1
ATOM 738 O O . MET A 1 90 ? 10.529 -12.519 -5.444 1.00 90.50 90 MET A O 1
ATOM 742 N N . ARG A 1 91 ? 8.769 -11.292 -6.127 1.00 90.69 91 ARG A N 1
ATOM 743 C CA . ARG A 1 91 ? 9.217 -11.175 -7.515 1.00 90.69 91 ARG A CA 1
ATOM 744 C C . ARG A 1 91 ? 10.571 -10.483 -7.634 1.00 90.69 91 ARG A C 1
ATOM 746 O O . ARG A 1 91 ? 11.423 -10.936 -8.385 1.00 90.69 91 ARG A O 1
ATOM 753 N N . ILE A 1 92 ? 10.794 -9.419 -6.865 1.00 91.44 92 ILE A N 1
ATOM 754 C CA . ILE A 1 92 ? 12.091 -8.732 -6.810 1.00 91.44 92 ILE A CA 1
ATOM 755 C C . ILE A 1 92 ? 13.188 -9.702 -6.361 1.00 91.44 92 ILE A C 1
ATOM 757 O O . ILE A 1 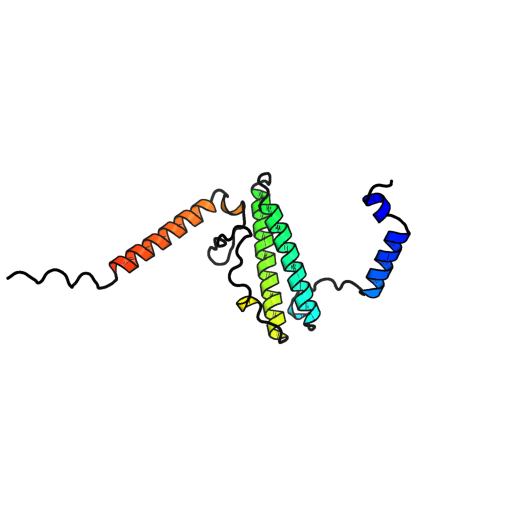92 ? 14.258 -9.723 -6.961 1.00 91.44 92 ILE A O 1
ATOM 761 N N . LYS A 1 93 ? 12.911 -10.543 -5.358 1.00 90.94 93 LYS A N 1
ATOM 762 C CA . LYS A 1 93 ? 13.850 -11.573 -4.908 1.00 90.94 93 LYS A CA 1
ATOM 763 C C . LYS A 1 93 ? 14.155 -12.597 -6.006 1.00 90.94 93 LYS A C 1
ATOM 765 O O . LYS A 1 93 ? 15.316 -12.932 -6.208 1.00 90.94 93 LYS A O 1
ATOM 770 N N . GLU A 1 94 ? 13.136 -13.088 -6.711 1.00 91.12 94 GLU A N 1
ATOM 771 C CA . GLU A 1 94 ? 13.305 -14.034 -7.828 1.00 91.12 94 GLU A CA 1
ATOM 772 C C . GLU A 1 94 ? 14.171 -13.461 -8.955 1.00 91.12 94 GLU A C 1
ATOM 774 O O . GLU A 1 94 ? 14.944 -14.190 -9.567 1.00 91.12 94 GLU A O 1
ATOM 779 N N . LEU A 1 95 ? 14.071 -12.153 -9.202 1.00 90.62 95 LEU A N 1
ATOM 780 C CA . LEU A 1 95 ? 14.880 -11.435 -10.189 1.00 90.62 95 LEU A CA 1
ATOM 781 C C . LEU A 1 95 ? 16.307 -11.111 -9.696 1.00 90.62 95 LEU A C 1
ATOM 783 O O . LEU A 1 95 ? 17.046 -10.424 -10.397 1.00 90.62 95 LEU A O 1
ATOM 787 N N . GLY A 1 96 ? 16.708 -11.584 -8.509 1.00 89.88 96 GLY A N 1
ATOM 788 C CA . GLY A 1 96 ? 18.040 -11.349 -7.934 1.00 89.88 96 GLY A CA 1
ATOM 789 C C . GLY A 1 96 ? 18.184 -10.025 -7.175 1.00 89.88 96 GLY A C 1
ATOM 790 O O . GLY A 1 96 ? 19.299 -9.585 -6.904 1.00 89.88 96 GLY A O 1
ATOM 791 N N . GLY A 1 97 ? 17.069 -9.375 -6.842 1.00 88.62 97 GLY A N 1
ATOM 792 C CA . GLY A 1 97 ? 17.035 -8.129 -6.086 1.00 88.62 97 GLY A CA 1
ATOM 793 C C . GLY A 1 97 ? 17.191 -8.291 -4.575 1.00 88.62 97 GLY A C 1
ATOM 794 O O . GLY A 1 97 ? 17.345 -9.382 -4.026 1.00 88.62 97 GLY A O 1
ATOM 795 N N . MET A 1 98 ? 17.106 -7.160 -3.876 1.00 85.00 98 MET A N 1
ATOM 796 C CA . MET A 1 98 ? 17.241 -7.092 -2.422 1.00 85.00 98 MET A CA 1
ATOM 797 C C . MET A 1 98 ? 16.053 -7.739 -1.686 1.00 85.00 98 MET A C 1
ATOM 799 O O . MET A 1 98 ? 14.885 -7.499 -1.999 1.00 85.00 98 MET A O 1
ATOM 803 N N . ASP A 1 99 ? 16.353 -8.499 -0.627 1.00 84.69 99 ASP A N 1
ATOM 804 C CA . ASP A 1 99 ? 15.360 -9.093 0.276 1.00 84.69 99 ASP A CA 1
ATOM 805 C C . ASP A 1 99 ? 14.705 -8.020 1.173 1.00 84.69 99 ASP A C 1
ATOM 807 O O . ASP A 1 99 ? 15.067 -7.833 2.339 1.00 84.69 99 ASP A O 1
ATOM 811 N N . TYR A 1 100 ? 13.674 -7.341 0.665 1.00 79.94 100 TYR A N 1
ATOM 812 C CA . TYR A 1 100 ? 12.956 -6.302 1.420 1.00 79.94 100 TYR A CA 1
ATOM 813 C C . TYR A 1 100 ? 12.284 -6.794 2.709 1.00 79.94 100 TYR A C 1
ATOM 815 O O . TYR A 1 100 ? 12.044 -5.990 3.603 1.00 79.94 100 TYR A O 1
ATOM 823 N N . ARG A 1 101 ? 12.047 -8.101 2.857 1.00 75.00 101 ARG A N 1
ATOM 824 C CA . ARG A 1 101 ? 11.455 -8.706 4.068 1.00 75.00 101 ARG A CA 1
ATOM 825 C C . ARG A 1 101 ? 12.351 -8.611 5.288 1.00 75.00 101 ARG A C 1
ATOM 827 O O . ARG A 1 101 ? 11.855 -8.490 6.400 1.00 75.00 101 ARG A O 1
ATOM 834 N N . LYS A 1 102 ? 13.665 -8.725 5.073 1.00 71.94 102 LYS A N 1
ATOM 835 C CA . LYS A 1 102 ? 14.660 -8.644 6.148 1.00 71.94 102 LYS A CA 1
ATOM 836 C C . LYS A 1 102 ? 14.811 -7.207 6.637 1.00 71.94 102 LYS A C 1
ATOM 838 O O . LYS A 1 102 ? 15.114 -6.987 7.800 1.00 71.94 102 LYS A O 1
ATOM 843 N N . ILE A 1 103 ? 14.581 -6.251 5.738 1.00 70.31 103 ILE A N 1
ATOM 844 C CA . ILE A 1 103 ? 14.741 -4.816 5.982 1.00 70.31 103 ILE A CA 1
ATOM 845 C C . ILE A 1 103 ? 13.445 -4.194 6.509 1.00 70.31 103 ILE A C 1
ATOM 847 O O . ILE A 1 103 ? 13.493 -3.247 7.285 1.00 70.31 103 ILE A O 1
ATOM 851 N N . SER A 1 104 ? 12.276 -4.718 6.127 1.00 62.03 104 SER A N 1
ATOM 852 C CA . SER A 1 104 ? 10.989 -4.310 6.692 1.00 62.03 104 SER A CA 1
ATOM 853 C C . SER A 1 104 ? 10.778 -4.953 8.068 1.00 62.03 104 SER A C 1
ATOM 855 O O . SER A 1 104 ? 9.863 -5.755 8.267 1.00 62.03 104 SER A O 1
ATOM 857 N N . SER A 1 105 ? 11.658 -4.656 9.018 1.00 50.06 105 SER A N 1
ATOM 858 C CA . SER A 1 105 ? 11.489 -5.001 10.427 1.00 50.06 105 SER A CA 1
ATOM 859 C C . SER A 1 105 ? 10.182 -4.376 10.904 1.00 50.06 105 SER A C 1
ATOM 861 O O . SER A 1 105 ? 10.140 -3.166 11.062 1.00 50.06 105 SER A O 1
ATOM 863 N N . ARG A 1 106 ? 9.143 -5.214 11.071 1.00 54.62 106 ARG A N 1
ATOM 864 C CA . ARG A 1 106 ? 7.786 -4.915 11.571 1.00 54.62 106 ARG A CA 1
ATOM 865 C C . ARG A 1 106 ? 7.168 -3.666 10.923 1.00 54.62 106 ARG A C 1
ATOM 867 O O . ARG A 1 106 ? 7.600 -2.551 11.152 1.00 54.62 106 ARG A O 1
ATOM 874 N N . GLU A 1 107 ? 6.121 -3.836 10.113 1.00 53.78 107 GLU A N 1
ATOM 875 C CA . GLU A 1 107 ? 5.293 -2.707 9.654 1.00 53.78 107 GLU A CA 1
ATOM 876 C C . GLU A 1 107 ? 4.674 -2.024 10.887 1.00 53.78 107 GLU A C 1
ATOM 878 O O . GLU A 1 107 ? 3.599 -2.404 11.335 1.00 53.78 107 GLU A O 1
ATOM 883 N N . LEU A 1 108 ? 5.417 -1.100 11.494 1.00 48.84 108 LEU A N 1
ATOM 884 C CA . LEU A 1 108 ? 5.002 -0.271 12.609 1.00 48.84 108 LEU A CA 1
ATOM 885 C C . LEU A 1 108 ? 4.166 0.863 12.021 1.00 48.84 108 LEU A C 1
ATOM 887 O O . LEU A 1 108 ? 4.562 1.494 11.035 1.00 48.84 108 LEU A O 1
ATOM 891 N N . ASP A 1 109 ? 3.001 1.107 12.615 1.00 56.16 109 ASP A N 1
ATOM 892 C CA . ASP A 1 109 ? 2.212 2.296 12.306 1.00 56.16 109 ASP A CA 1
ATOM 893 C C . ASP A 1 109 ? 3.055 3.560 12.596 1.00 56.16 109 ASP A C 1
ATOM 895 O O . ASP A 1 109 ? 4.039 3.511 13.337 1.00 56.16 109 ASP A O 1
ATOM 899 N N . LYS A 1 110 ? 2.666 4.727 12.058 1.00 51.12 110 LYS A N 1
ATOM 900 C CA . LYS A 1 110 ? 3.334 6.019 12.353 1.00 51.12 110 LYS A CA 1
ATOM 901 C C . LYS A 1 110 ? 3.429 6.337 13.856 1.00 51.12 110 LYS A C 1
ATOM 903 O O . LYS A 1 110 ? 4.236 7.169 14.250 1.00 51.12 110 LYS A O 1
ATOM 908 N N . GLU A 1 111 ? 2.619 5.669 14.672 1.00 47.81 111 GLU A N 1
ATOM 909 C CA . GLU A 1 111 ? 2.584 5.755 16.135 1.00 47.81 111 GLU A CA 1
ATOM 910 C C . GLU A 1 111 ? 3.534 4.758 16.831 1.00 47.81 111 GLU A C 1
ATOM 912 O O . GLU A 1 111 ? 3.503 4.632 18.050 1.00 47.81 111 GLU A O 1
ATOM 917 N N . GLY A 1 112 ? 4.352 4.004 16.085 1.00 49.38 112 GLY A N 1
ATOM 918 C CA . GLY A 1 112 ? 5.276 3.005 16.639 1.00 49.38 112 GLY A CA 1
ATOM 919 C C . GLY A 1 112 ? 4.581 1.817 17.313 1.00 49.38 112 GLY A C 1
ATOM 920 O O . GLY A 1 112 ? 5.240 0.997 17.949 1.00 49.38 112 GLY A O 1
ATOM 921 N N . LYS A 1 113 ? 3.252 1.716 17.188 1.00 53.72 113 LYS A N 1
ATOM 922 C CA . LYS A 1 113 ? 2.442 0.664 17.799 1.00 53.72 113 LYS A CA 1
ATOM 923 C C . LYS A 1 113 ? 2.412 -0.551 16.880 1.00 53.72 113 LYS A C 1
ATOM 925 O O . LYS A 1 113 ? 2.197 -0.419 15.673 1.00 53.72 113 LYS A O 1
ATOM 930 N N . GLU A 1 114 ? 2.626 -1.732 17.453 1.00 54.53 114 GLU A N 1
ATOM 931 C CA . GLU A 1 114 ? 2.548 -2.980 16.700 1.00 54.53 114 GLU A CA 1
ATOM 932 C C . GLU A 1 114 ? 1.148 -3.132 16.100 1.00 54.53 114 GLU A C 1
ATOM 934 O O . GLU A 1 114 ? 0.125 -2.918 16.763 1.00 54.53 114 GLU A O 1
ATOM 939 N N . VAL A 1 115 ? 1.103 -3.443 14.805 1.00 59.72 115 VAL A N 1
ATOM 940 C CA . VAL A 1 115 ? -0.158 -3.685 14.117 1.00 59.72 115 VAL A CA 1
ATOM 941 C C . VAL A 1 115 ? -0.753 -4.948 14.706 1.00 59.72 115 VAL A C 1
ATOM 943 O O . VAL A 1 115 ? -0.212 -6.043 14.546 1.00 59.72 115 VAL A O 1
ATOM 946 N N . ALA A 1 116 ? -1.864 -4.768 15.408 1.00 60.22 116 ALA A N 1
ATOM 947 C CA . ALA A 1 116 ? -2.574 -5.848 16.045 1.00 60.22 116 ALA A CA 1
ATOM 948 C C . ALA A 1 116 ? -3.035 -6.826 14.947 1.00 60.22 116 ALA A C 1
ATOM 950 O O . ALA A 1 116 ? -3.780 -6.469 14.028 1.00 60.22 116 ALA A O 1
ATOM 951 N N . SER A 1 117 ? -2.462 -8.029 14.982 1.00 61.62 117 SER A N 1
ATOM 952 C CA . SER A 1 117 ? -2.489 -8.997 13.889 1.00 61.62 117 SER A CA 1
ATOM 953 C C . SER A 1 117 ? -3.151 -10.272 14.379 1.00 61.62 117 SER A C 1
ATOM 955 O O . SER A 1 117 ? -2.570 -10.999 15.180 1.00 61.62 117 SER A O 1
ATOM 957 N N . ASN A 1 118 ? -4.337 -10.577 13.859 1.00 61.06 118 ASN A N 1
ATOM 958 C CA . ASN A 1 118 ? -5.000 -11.850 14.114 1.00 61.06 118 ASN A CA 1
ATOM 959 C C . ASN A 1 118 ? -4.910 -12.710 12.846 1.00 61.06 118 ASN A C 1
ATOM 961 O O . ASN A 1 118 ? -5.370 -12.303 11.780 1.00 61.06 118 ASN A O 1
ATOM 965 N N . LYS A 1 119 ? -4.255 -13.876 12.944 1.00 65.69 119 LYS A N 1
ATOM 966 C CA . LYS A 1 119 ? -4.240 -14.930 11.907 1.00 65.69 119 LYS A CA 1
ATOM 967 C C . LYS A 1 119 ? -3.885 -14.459 10.477 1.00 65.69 119 LYS A C 1
ATOM 969 O O . LYS A 1 119 ? -4.308 -15.064 9.497 1.00 65.69 119 LYS A O 1
ATOM 974 N N . GLY A 1 120 ? -3.088 -13.391 10.347 1.00 69.88 120 GLY A N 1
ATOM 975 C CA . GLY A 1 120 ? -2.639 -12.829 9.062 1.00 69.88 120 GLY A CA 1
ATOM 976 C C . GLY A 1 120 ? -3.498 -11.691 8.494 1.00 69.88 120 GLY A C 1
ATOM 977 O O . GLY A 1 120 ? -3.216 -11.219 7.391 1.00 69.88 120 GLY A O 1
ATOM 978 N N . TYR A 1 121 ? -4.514 -11.233 9.228 1.00 79.44 121 TYR A N 1
ATOM 979 C CA . TYR A 1 121 ? -5.292 -10.036 8.915 1.00 79.44 121 TYR A CA 1
ATOM 980 C C . TYR A 1 121 ? -4.937 -8.909 9.892 1.00 79.44 121 TYR A C 1
ATOM 982 O O . TYR A 1 121 ? -4.820 -9.124 11.102 1.00 79.44 121 TYR A O 1
ATOM 990 N N . LYS A 1 122 ? -4.724 -7.710 9.351 1.00 83.06 122 LYS A N 1
ATOM 991 C CA . LYS A 1 122 ? -4.233 -6.552 10.100 1.00 83.06 122 LYS A CA 1
ATOM 992 C C . LYS A 1 122 ? -5.308 -5.477 10.195 1.00 83.06 122 LYS A C 1
ATOM 994 O O . LYS A 1 122 ? -6.012 -5.218 9.220 1.00 83.06 122 LYS A O 1
ATOM 999 N N . TYR A 1 123 ? -5.406 -4.833 11.352 1.00 84.00 123 TYR A N 1
ATOM 1000 C CA . TYR A 1 123 ? -6.295 -3.692 11.563 1.00 84.00 123 TYR A CA 1
ATOM 1001 C C . TYR A 1 123 ? -5.469 -2.422 11.771 1.00 84.00 123 TYR A C 1
ATOM 1003 O O . TYR A 1 123 ? -4.557 -2.410 12.599 1.00 84.00 123 TYR A O 1
ATOM 1011 N N . PHE A 1 124 ? -5.780 -1.360 11.024 1.00 81.44 124 PHE A N 1
ATOM 1012 C CA . PHE A 1 124 ? -5.033 -0.095 11.030 1.00 81.44 124 PHE A CA 1
ATOM 1013 C C . PHE A 1 124 ? -5.857 1.042 11.646 1.00 81.44 124 PHE A C 1
ATOM 1015 O O . PHE A 1 124 ? -7.057 1.129 11.402 1.00 81.44 124 PHE A O 1
ATOM 1022 N N . GLY A 1 125 ? -5.219 1.934 12.414 1.00 83.69 125 GLY A N 1
ATOM 1023 C CA . GLY A 1 125 ? -5.853 3.147 12.961 1.00 83.69 125 GLY A CA 1
ATOM 1024 C C . GLY A 1 125 ? -7.227 2.905 13.606 1.00 83.69 125 GLY A C 1
ATOM 1025 O O . GLY A 1 125 ? -7.381 1.974 14.397 1.00 83.69 125 GLY A O 1
ATOM 1026 N N . ALA A 1 126 ? -8.225 3.702 13.201 1.00 82.19 126 ALA A N 1
ATOM 1027 C CA . ALA A 1 126 ? -9.606 3.641 13.693 1.00 82.19 126 ALA A CA 1
ATOM 1028 C C . ALA A 1 126 ? -10.309 2.290 13.454 1.00 82.19 126 ALA A C 1
ATOM 1030 O O . ALA A 1 126 ? -11.304 1.989 14.109 1.00 82.19 126 ALA A O 1
ATOM 1031 N N . ALA A 1 127 ? -9.792 1.432 12.562 1.00 82.81 127 ALA A N 1
ATOM 1032 C CA . ALA A 1 127 ? -10.338 0.087 12.373 1.00 82.81 127 ALA A CA 1
ATOM 1033 C C . ALA A 1 127 ? -10.153 -0.807 13.613 1.00 82.81 127 ALA A C 1
ATOM 1035 O O . ALA A 1 127 ? -10.879 -1.787 13.769 1.00 82.81 127 ALA A O 1
ATOM 1036 N N . LYS A 1 128 ? -9.202 -0.476 14.500 1.00 80.75 128 LYS A N 1
ATOM 1037 C CA . LYS A 1 128 ? -8.974 -1.184 15.771 1.00 80.75 128 LYS A CA 1
ATOM 1038 C C . LYS A 1 128 ? -10.087 -0.918 16.793 1.00 80.75 128 LYS A C 1
ATOM 1040 O O . LYS A 1 128 ? -10.349 -1.773 17.633 1.00 80.75 128 LYS A O 1
ATOM 1045 N N . ASP A 1 129 ? -10.747 0.235 16.696 1.00 81.94 129 ASP A N 1
ATOM 1046 C CA . ASP A 1 129 ? -11.765 0.688 17.651 1.00 81.94 129 ASP A CA 1
ATOM 1047 C C . ASP A 1 129 ? -13.185 0.243 17.277 1.00 81.94 129 ASP A C 1
ATOM 1049 O O . ASP A 1 129 ? -14.141 0.530 17.998 1.00 81.94 129 ASP A O 1
ATOM 1053 N N . LEU A 1 130 ? -13.334 -0.483 16.164 1.00 81.94 130 LEU A N 1
ATOM 1054 C CA . LEU A 1 130 ? -14.626 -0.985 15.719 1.00 81.94 130 LEU A CA 1
ATOM 1055 C C . LEU A 1 130 ? -15.231 -1.968 16.740 1.00 81.94 130 LEU A C 1
ATOM 1057 O O . LEU A 1 130 ? -14.520 -2.851 17.248 1.00 81.94 130 LEU A O 1
ATOM 1061 N N . PRO A 1 131 ? -16.552 -1.879 17.002 1.00 77.62 131 PRO A N 1
ATOM 1062 C CA . PRO A 1 131 ? -17.246 -2.854 17.832 1.00 77.62 131 PRO A CA 1
ATOM 1063 C C . PRO A 1 131 ? -17.114 -4.247 17.188 1.00 77.62 131 PRO A C 1
ATOM 1065 O O . PRO A 1 131 ? -17.298 -4.423 15.982 1.00 77.62 131 PRO A O 1
ATOM 1068 N N . GLY A 1 132 ? -16.688 -5.234 17.977 1.00 79.69 132 GLY A N 1
ATOM 1069 C CA . GLY A 1 132 ? -16.320 -6.584 17.526 1.00 79.69 132 GLY A CA 1
ATOM 1070 C C . GLY A 1 132 ? -14.812 -6.783 17.336 1.00 79.69 132 GLY A C 1
ATOM 1071 O O . GLY A 1 132 ? -14.253 -7.726 17.883 1.00 79.69 132 GLY A O 1
ATOM 1072 N N . VAL A 1 133 ? -14.110 -5.867 16.661 1.00 80.25 133 VAL A N 1
ATOM 1073 C CA . VAL A 1 133 ? -12.642 -5.964 16.499 1.00 80.25 133 VAL A CA 1
ATOM 1074 C C . VAL A 1 133 ? -11.933 -5.739 17.833 1.00 80.25 133 VAL A C 1
ATOM 1076 O O . VAL A 1 133 ? -11.014 -6.475 18.190 1.00 80.25 133 VAL A O 1
ATOM 1079 N N . ARG A 1 134 ? -12.405 -4.762 18.611 1.00 80.25 134 ARG A N 1
ATOM 1080 C CA . ARG A 1 134 ? -11.874 -4.475 19.946 1.00 80.25 134 ARG A CA 1
ATOM 1081 C C . ARG A 1 134 ? -11.980 -5.672 20.898 1.00 80.25 134 ARG A C 1
ATOM 1083 O O . ARG A 1 134 ? -11.033 -5.949 21.624 1.00 80.25 134 ARG A O 1
ATOM 1090 N N . GLN A 1 135 ? -13.096 -6.401 20.847 1.00 79.88 135 GLN A N 1
ATOM 1091 C CA . GLN A 1 135 ? -13.327 -7.590 21.675 1.00 79.88 135 GLN A CA 1
ATOM 1092 C C . GLN A 1 135 ? -12.358 -8.722 21.311 1.00 79.88 135 GLN A C 1
ATOM 1094 O O . GLN A 1 135 ? -11.759 -9.315 22.201 1.00 79.88 135 GLN A O 1
ATOM 1099 N N . LEU A 1 136 ? -12.113 -8.944 20.011 1.00 78.31 136 LEU A N 1
ATOM 1100 C CA . LEU A 1 136 ? -11.136 -9.936 19.542 1.00 78.31 136 LEU A CA 1
ATOM 1101 C C . LEU A 1 136 ? -9.723 -9.658 20.070 1.00 78.31 136 LEU A C 1
ATOM 1103 O O . LEU A 1 136 ? -8.967 -10.592 20.337 1.00 78.31 136 LEU A O 1
ATOM 1107 N N . PHE A 1 137 ? -9.344 -8.385 20.210 1.00 73.00 137 PHE A N 1
ATOM 1108 C CA . PHE A 1 137 ? -8.038 -8.020 20.758 1.00 73.00 137 PHE A CA 1
ATOM 1109 C C . PHE A 1 137 ? -7.948 -8.185 22.272 1.00 73.00 137 PHE A C 1
ATOM 1111 O O . PHE A 1 137 ? -6.884 -8.553 22.767 1.00 73.00 137 PHE A O 1
ATOM 1118 N N . GLU A 1 138 ? -9.034 -7.932 22.995 1.00 75.25 138 GLU A N 1
ATOM 1119 C CA . GLU A 1 138 ? -9.093 -8.123 24.444 1.00 75.25 138 GLU A CA 1
ATOM 1120 C C . GLU A 1 138 ? -9.012 -9.617 24.794 1.00 75.25 138 GLU A C 1
ATOM 1122 O O . GLU A 1 138 ? -8.125 -10.012 25.546 1.00 75.25 138 GLU A O 1
ATOM 1127 N N . GLU A 1 139 ? -9.790 -10.460 24.107 1.00 72.69 139 GLU A N 1
ATOM 1128 C CA . GLU A 1 139 ? -9.735 -11.924 24.238 1.00 72.69 139 GLU A CA 1
ATOM 1129 C C . GLU A 1 139 ? -8.350 -12.484 23.869 1.00 72.69 139 GLU A C 1
ATOM 1131 O O . GLU A 1 139 ? -7.774 -13.292 24.596 1.00 72.69 139 GLU A O 1
ATOM 1136 N N . SER A 1 140 ? -7.751 -12.012 22.768 1.00 67.31 140 SER A N 1
ATOM 1137 C CA . SER A 1 140 ? -6.399 -12.442 22.375 1.00 67.31 140 SER A CA 1
ATOM 1138 C C . SER A 1 140 ? -5.354 -12.089 23.442 1.00 67.31 140 SER A C 1
ATOM 1140 O O . SER A 1 140 ? -4.468 -12.894 23.729 1.00 67.31 140 SER A O 1
ATOM 1142 N N . LYS A 1 141 ? -5.464 -10.905 24.058 1.00 70.88 141 LYS A N 1
ATOM 1143 C CA . LYS A 1 141 ? -4.564 -10.468 25.132 1.00 70.88 141 LYS A CA 1
ATOM 1144 C C . LYS A 1 141 ? -4.749 -11.314 26.392 1.00 70.88 141 LYS A C 1
ATOM 1146 O O . LYS A 1 141 ? -3.763 -11.665 27.035 1.00 70.88 141 LYS A O 1
ATOM 1151 N N . GLU A 1 142 ? -5.982 -11.667 26.736 1.00 64.12 142 GLU A N 1
ATOM 1152 C CA . GLU A 1 142 ? -6.280 -12.559 27.861 1.00 64.12 142 GLU A CA 1
ATOM 1153 C C . GLU A 1 142 ? -5.697 -13.963 27.649 1.00 64.12 142 GLU A C 1
ATOM 1155 O O . GLU A 1 142 ? -5.086 -14.515 28.566 1.00 64.12 142 GLU A O 1
ATOM 1160 N N . LEU A 1 143 ? -5.785 -14.511 26.431 1.00 65.88 143 LEU A N 1
ATOM 1161 C CA . LEU A 1 143 ? -5.167 -15.794 26.079 1.00 65.88 143 LEU A CA 1
ATOM 1162 C C . LEU A 1 143 ? -3.637 -15.747 26.184 1.00 65.88 143 LEU A C 1
ATOM 1164 O O . LEU A 1 143 ? -3.026 -16.674 26.719 1.00 65.88 143 LEU A O 1
ATOM 1168 N N . GLU A 1 144 ? -3.004 -14.669 25.716 1.00 64.12 144 GLU A N 1
ATOM 1169 C CA . GLU A 1 144 ? -1.556 -14.486 25.860 1.00 64.12 144 GLU A CA 1
ATOM 1170 C C . GLU A 1 144 ? -1.142 -14.435 27.332 1.00 64.12 144 GLU A C 1
ATOM 1172 O O . GLU A 1 144 ? -0.189 -15.109 27.730 1.00 64.12 144 GLU A O 1
ATOM 1177 N N . VAL A 1 145 ? -1.883 -13.692 28.156 1.00 64.31 145 VAL A N 1
ATOM 1178 C CA . VAL A 1 145 ? -1.644 -13.597 29.599 1.00 64.31 145 VAL A CA 1
ATOM 1179 C C . VAL A 1 145 ? -1.839 -14.962 30.271 1.00 64.31 145 VAL A C 1
ATOM 1181 O O . VAL A 1 145 ? -0.979 -15.382 31.043 1.00 64.31 145 VAL A O 1
ATOM 1184 N N . GLY A 1 146 ? -2.887 -15.712 29.921 1.00 60.72 146 GLY A N 1
ATOM 1185 C CA . GLY A 1 146 ? -3.124 -17.070 30.422 1.00 60.72 146 GLY A CA 1
ATOM 1186 C C . GLY A 1 146 ? -1.991 -18.047 30.088 1.00 60.72 146 GLY A C 1
ATOM 1187 O O . GLY A 1 146 ? -1.527 -18.779 30.962 1.00 60.72 146 GLY A O 1
ATOM 1188 N N . ILE A 1 147 ? -1.465 -18.004 28.859 1.00 63.81 147 ILE A N 1
ATOM 1189 C CA . ILE A 1 147 ? -0.305 -18.812 28.444 1.00 63.81 147 ILE A CA 1
ATOM 1190 C C . ILE A 1 147 ? 0.961 -18.399 29.212 1.00 63.81 147 ILE A C 1
ATOM 1192 O O . ILE A 1 147 ? 1.761 -19.264 29.572 1.00 63.81 147 ILE A O 1
ATOM 1196 N N . GLN A 1 148 ? 1.163 -17.103 29.481 1.00 57.34 148 GLN A N 1
ATOM 1197 C CA . GLN A 1 148 ? 2.285 -16.625 30.302 1.00 57.34 148 GLN A CA 1
ATOM 1198 C C . GLN A 1 148 ? 2.185 -17.144 31.742 1.00 57.34 148 GLN A C 1
ATOM 1200 O O . GLN A 1 148 ? 3.163 -17.685 32.259 1.00 57.34 148 GLN A O 1
ATOM 1205 N N . TYR A 1 149 ? 1.003 -17.070 32.366 1.00 60.19 149 TYR A N 1
ATOM 1206 C CA . TYR A 1 149 ? 0.772 -17.627 33.703 1.00 60.19 149 TYR A CA 1
ATOM 1207 C C . TYR A 1 149 ? 0.971 -19.146 33.737 1.00 60.19 149 TYR A C 1
ATOM 1209 O O . TYR A 1 149 ? 1.632 -19.645 34.644 1.00 60.19 149 TYR A O 1
ATOM 1217 N N . GLN A 1 150 ? 0.491 -19.880 32.730 1.00 56.91 150 GLN A N 1
ATOM 1218 C CA . GLN A 1 150 ? 0.672 -21.331 32.641 1.00 56.91 150 GLN A CA 1
ATOM 1219 C C . GLN A 1 150 ? 2.141 -21.727 32.417 1.00 56.91 150 GLN A C 1
ATOM 1221 O O . GLN A 1 150 ? 2.620 -22.692 33.007 1.00 56.91 150 GLN A O 1
ATOM 1226 N N . LYS A 1 151 ? 2.900 -20.957 31.626 1.00 59.09 151 LYS A N 1
ATOM 1227 C CA . LYS A 1 151 ? 4.353 -21.148 31.486 1.00 59.09 151 LYS A CA 1
ATOM 1228 C C . LYS A 1 151 ? 5.085 -20.895 32.803 1.00 59.09 151 LYS A C 1
ATOM 1230 O O . LYS A 1 151 ? 5.961 -21.680 33.154 1.00 59.09 151 LYS A O 1
ATOM 1235 N N . MET A 1 152 ? 4.693 -19.859 33.543 1.00 56.28 152 MET A N 1
ATOM 1236 C CA . MET A 1 152 ? 5.277 -19.495 34.836 1.00 56.28 152 MET A CA 1
ATOM 1237 C C . MET A 1 152 ? 4.993 -20.533 35.936 1.00 56.28 152 MET A C 1
ATOM 1239 O O . MET A 1 152 ? 5.879 -20.808 36.739 1.00 56.28 152 MET A O 1
ATOM 1243 N N . THR A 1 153 ? 3.811 -21.161 35.949 1.00 57.34 153 THR A N 1
ATOM 1244 C CA . THR A 1 153 ? 3.469 -22.246 36.892 1.00 57.34 153 THR A CA 1
ATOM 1245 C C . THR A 1 153 ? 3.995 -23.622 36.470 1.00 57.34 153 THR A C 1
ATOM 1247 O O . THR A 1 153 ? 4.126 -24.504 37.313 1.00 57.34 153 THR A O 1
ATOM 1250 N N . SER A 1 154 ? 4.328 -23.813 35.188 1.00 56.22 154 SER A N 1
ATOM 1251 C CA . SER A 1 154 ? 4.936 -25.049 34.663 1.00 56.22 154 SER A CA 1
ATOM 1252 C C . SER A 1 154 ? 6.472 -25.089 34.729 1.00 56.22 154 SER A C 1
ATOM 1254 O O . SER A 1 154 ? 7.071 -26.118 34.418 1.00 56.22 154 SER A O 1
ATOM 1256 N N . LEU A 1 155 ? 7.127 -23.989 35.125 1.00 53.22 155 LEU A N 1
ATOM 1257 C CA . LEU A 1 155 ? 8.578 -23.933 35.325 1.00 53.22 155 LEU A CA 1
ATOM 1258 C C . LEU A 1 155 ? 8.957 -24.678 36.623 1.00 53.22 155 LEU A C 1
ATOM 1260 O O . LEU A 1 155 ? 8.475 -24.309 37.698 1.00 53.22 155 LEU A O 1
ATOM 1264 N N . PRO A 1 156 ? 9.834 -25.699 36.573 1.00 57.72 156 PRO A N 1
ATOM 1265 C CA . PRO A 1 156 ? 10.197 -26.499 37.736 1.00 57.72 156 PRO A CA 1
ATOM 1266 C C . PRO A 1 156 ? 11.213 -25.735 38.596 1.00 57.72 156 PRO A C 1
ATOM 1268 O O . PRO A 1 156 ? 12.403 -26.025 38.576 1.00 57.72 156 PRO A O 1
ATOM 1271 N N . LEU A 1 157 ? 10.761 -24.719 39.334 1.00 53.91 157 LEU A N 1
ATOM 1272 C CA . LEU A 1 157 ? 11.588 -23.982 40.303 1.00 53.91 157 LEU A CA 1
ATOM 1273 C C . LEU A 1 157 ? 10.944 -23.850 41.692 1.00 53.91 157 LEU A C 1
ATOM 1275 O O . LEU A 1 157 ? 11.521 -23.233 42.581 1.00 53.91 157 LEU A O 1
ATOM 1279 N N . PHE A 1 158 ? 9.816 -24.520 41.937 1.00 49.44 158 PHE A N 1
ATOM 1280 C CA . PHE A 1 158 ? 9.203 -24.639 43.267 1.00 49.44 158 PHE A CA 1
ATOM 1281 C C . PHE A 1 158 ? 9.583 -25.949 43.985 1.00 49.44 158 PHE A C 1
ATOM 1283 O O . PHE A 1 158 ? 8.740 -26.606 44.584 1.00 49.44 158 PHE A O 1
ATOM 1290 N N . CYS A 1 159 ? 10.860 -26.353 43.927 1.00 46.41 159 CYS A N 1
ATOM 1291 C CA . CYS A 1 159 ? 11.345 -27.543 44.649 1.00 46.41 159 CYS A CA 1
ATOM 1292 C C . CYS A 1 159 ? 12.595 -27.310 45.523 1.00 46.41 159 CYS A C 1
ATOM 1294 O O . CYS A 1 159 ? 13.176 -28.279 45.997 1.00 46.41 159 CYS A O 1
ATOM 1296 N N . PHE A 1 160 ? 13.022 -26.063 45.776 1.00 45.19 160 PHE A N 1
ATOM 1297 C CA . PHE A 1 160 ? 14.283 -25.817 46.505 1.00 45.19 160 PHE A CA 1
ATOM 1298 C C . PHE A 1 160 ? 14.208 -24.972 47.784 1.00 45.19 160 PHE A C 1
ATOM 1300 O O . PHE A 1 160 ? 15.249 -24.591 48.310 1.00 45.19 160 PHE A O 1
ATOM 1307 N N . ILE A 1 161 ? 13.023 -24.706 48.346 1.00 50.72 161 ILE A N 1
ATOM 1308 C CA . ILE A 1 161 ? 12.929 -23.970 49.623 1.00 50.72 161 ILE A CA 1
ATOM 1309 C C . ILE A 1 161 ? 11.932 -24.625 50.585 1.00 50.72 161 ILE A C 1
ATOM 1311 O O . ILE A 1 161 ? 11.007 -23.964 51.022 1.00 50.72 161 ILE A O 1
ATOM 1315 N N . VAL A 1 162 ? 12.106 -25.907 50.934 1.00 47.78 162 VAL A N 1
ATOM 1316 C CA . VAL A 1 162 ? 11.665 -26.438 52.247 1.00 47.78 162 VAL A CA 1
ATOM 1317 C C . VAL A 1 162 ? 12.520 -27.657 52.648 1.00 47.78 162 VAL A C 1
ATOM 1319 O O . VAL A 1 162 ? 12.018 -28.769 52.750 1.00 47.78 162 VAL A O 1
ATOM 1322 N N . THR A 1 163 ? 13.822 -27.478 52.887 1.00 46.03 163 THR A N 1
ATOM 1323 C CA . THR A 1 163 ? 14.629 -28.480 53.626 1.00 46.03 163 THR A CA 1
ATOM 1324 C C . THR A 1 163 ? 15.826 -27.833 54.328 1.00 46.03 163 THR A C 1
ATOM 1326 O O . THR A 1 163 ? 16.970 -28.225 54.148 1.00 46.03 163 THR A O 1
ATOM 1329 N N . ILE A 1 164 ? 15.570 -26.821 55.162 1.00 51.91 164 ILE A N 1
ATOM 1330 C CA . ILE A 1 164 ? 16.453 -26.492 56.293 1.00 51.91 164 ILE A CA 1
ATOM 1331 C C . ILE A 1 164 ? 15.567 -26.225 57.510 1.00 51.91 164 ILE A C 1
ATOM 1333 O O . ILE A 1 164 ? 15.066 -25.116 57.687 1.00 51.91 164 ILE A O 1
ATOM 1337 N N . ARG A 1 165 ? 15.356 -27.269 58.317 1.00 46.75 165 ARG A N 1
ATOM 1338 C CA . ARG A 1 165 ? 15.311 -27.237 59.789 1.00 46.75 165 ARG A CA 1
ATOM 1339 C C . ARG A 1 165 ? 14.994 -28.639 60.316 1.00 46.75 165 ARG A C 1
ATOM 1341 O O . ARG A 1 165 ? 13.827 -28.995 60.448 1.00 46.75 165 ARG A O 1
ATOM 1348 N N . LEU A 1 166 ? 16.051 -29.394 60.597 1.00 41.91 166 LEU A N 1
ATOM 1349 C CA . LEU A 1 166 ? 16.297 -30.117 61.848 1.00 41.91 166 LEU A CA 1
ATOM 1350 C C . LEU A 1 166 ? 17.799 -30.397 61.931 1.00 41.91 166 LEU A C 1
ATOM 1352 O O . LEU A 1 166 ? 18.364 -30.783 60.884 1.00 41.91 166 LEU A O 1
#

Secondary structure (DSSP, 8-state):
---HHHHHTSHHHHHHHHHHHHHH-S--PPPSSGGG---HHHHHHHHHHHHHHHHHHHHHHT-TTS-HHHHHHHHHHHHHHHHHHHHHHHHHHHTT---HHHH----B-TT--B--EETTEE--GGGGGSTTHHHHHHHHHHHHHHHHHHHHHHSS-SSSSS----

Sequence (166 aa):
MARNAEKAMTALARWRRLKEEEEKGPIAKRPHDTSLCHNLADAERFRREIAKEIAKKIALIQNPGLGEFKIRDLNDEINKMIRIKYAWEMRIKELGGMDYRKISSRELDKEGKEVASNKGYKYFGAAKDLPGVRQLFEESKELEVGIQYQKMTSLPLFCFIVTIRL

Organism: Ancylostoma caninum (NCBI:txid29170)

pLDDT: mean 76.54, std 14.29, range [41.91, 92.56]

Foldseek 3Di:
DDDPVVVCVDPVNVVVVVVVPVVVDPPPDDDPALVPDLDLVVLVVVLVVLVVVLVVLLVVLQDPPDDLVVNVVSQVVSLVSVVVSVNSLVSSVVSVHDNVVVVCPAPQDPVSDHFDDDPSRTHGHCSCVDVPNVVVSVVVVVVVVVVVVVVVVPPPPPPPPDPDDD

InterPro domains:
  IPR009360 Pre-mRNA-splicing factor Isy1 [PF06246] (1-142)
  IPR009360 Pre-mRNA-splicing factor Isy1 [PTHR13021] (1-142)
  IPR029012 Helix hairpin bin domain superfamily [G3DSA:1.10.287.660] (39-96)
  IPR037200 Pre-mRNA-splicing factor Isy1 superfamily [SSF140102] (26-102)

Radius of gyration: 25.16 Å; chains: 1; bounding box: 37×68×86 Å